Protein AF-A0A4R3JC96-F1 (afdb_monomer_lite)

Radius of gyration: 15.09 Å; chains: 1; bounding box: 32×18×38 Å

Sequence (52 aa):
MIDPCETGMLFVRCKDGVSHRPDESISAVDAAAAIDVIGTFIETFDAAAFRR

Secondary structure (DSSP, 8-state):
-PPP--------PPGGG--SSTT----HHHHHHHHHHHHHHHHH--HHHH--

Structure (mmCIF, N/CA/C/O backbone):
data_AF-A0A4R3JC96-F1
#
_entry.id   AF-A0A4R3JC96-F1
#
loop_
_atom_site.group_PDB
_atom_site.id
_atom_site.type_symbol
_atom_site.label_atom_id
_atom_site.label_alt_id
_atom_site.label_comp_id
_atom_site.label_asym_id
_atom_site.label_entity_id
_atom_site.label_seq_id
_atom_site.pdbx_PDB_ins_code
_atom_site.Cartn_x
_atom_site.Cartn_y
_atom_site.Cartn_z
_atom_site.occupancy
_atom_site.B_iso_or_equiv
_atom_site.auth_seq_id
_atom_site.auth_comp_id
_atom_site.auth_asym_id
_atom_site.auth_atom_id
_atom_site.pdbx_PDB_model_num
ATOM 1 N N . MET A 1 1 ? 11.070 -9.321 25.062 1.00 63.97 1 MET A N 1
ATOM 2 C CA . MET A 1 1 ? 10.204 -10.352 24.450 1.00 63.97 1 MET A CA 1
ATOM 3 C C . MET A 1 1 ? 9.057 -9.588 23.808 1.00 63.97 1 MET A C 1
ATOM 5 O O . MET A 1 1 ? 8.541 -8.707 24.479 1.00 63.97 1 MET A O 1
ATOM 9 N N . ILE A 1 2 ? 8.777 -9.783 22.517 1.00 80.31 2 ILE A N 1
ATOM 10 C CA . ILE A 1 2 ? 7.668 -9.093 21.831 1.00 80.31 2 ILE A CA 1
ATOM 11 C C . ILE A 1 2 ? 6.355 -9.672 22.359 1.00 80.31 2 ILE A C 1
ATOM 13 O O . ILE A 1 2 ? 6.203 -10.893 22.360 1.00 80.31 2 ILE A O 1
ATOM 17 N N . ASP A 1 3 ? 5.451 -8.809 22.821 1.00 86.56 3 ASP A N 1
ATOM 18 C CA . ASP A 1 3 ? 4.076 -9.209 23.114 1.00 86.56 3 ASP A CA 1
ATOM 19 C C . ASP A 1 3 ? 3.361 -9.498 21.786 1.00 86.56 3 ASP A C 1
ATOM 21 O O . ASP A 1 3 ? 3.424 -8.664 20.875 1.00 86.56 3 ASP A O 1
ATOM 25 N N . PRO A 1 4 ? 2.714 -10.665 21.628 1.00 81.38 4 PRO A N 1
ATOM 26 C CA . PRO A 1 4 ? 1.944 -10.952 20.432 1.00 81.38 4 PRO A CA 1
ATOM 27 C C . PRO A 1 4 ? 0.744 -10.003 20.353 1.00 81.38 4 PRO A C 1
ATOM 29 O O . PRO A 1 4 ? -0.021 -9.862 21.306 1.00 81.38 4 PRO A O 1
ATOM 32 N N . CYS A 1 5 ? 0.568 -9.375 19.196 1.00 84.06 5 CYS A N 1
ATOM 33 C CA . CYS A 1 5 ? -0.591 -8.555 18.880 1.00 84.06 5 CYS A CA 1
ATOM 34 C C . CYS A 1 5 ? -1.267 -9.056 17.602 1.00 84.06 5 CYS A C 1
ATOM 36 O O . CYS A 1 5 ? -0.666 -9.749 16.774 1.00 84.06 5 CYS A O 1
ATOM 38 N N . GLU A 1 6 ? -2.535 -8.696 17.438 1.00 87.00 6 GLU A N 1
ATOM 39 C CA . GLU A 1 6 ? -3.261 -8.945 16.198 1.00 87.00 6 GLU A CA 1
ATOM 40 C C . GLU A 1 6 ? -2.553 -8.230 15.046 1.00 87.00 6 GLU A C 1
ATOM 42 O O . GLU A 1 6 ? -2.294 -7.029 15.099 1.00 87.00 6 GLU A O 1
ATOM 47 N N . THR A 1 7 ? -2.193 -8.994 14.018 1.00 88.50 7 THR A N 1
ATOM 48 C CA . THR A 1 7 ? -1.381 -8.511 12.901 1.00 88.50 7 THR A CA 1
ATOM 49 C C . THR A 1 7 ? -2.013 -8.950 11.587 1.00 88.50 7 THR A C 1
ATOM 51 O O . THR A 1 7 ? -2.449 -10.093 11.449 1.00 88.50 7 THR A O 1
ATOM 54 N N . GLY A 1 8 ? -2.034 -8.047 10.609 1.00 90.12 8 GLY A N 1
ATOM 55 C CA . GLY A 1 8 ? -2.434 -8.313 9.230 1.00 90.12 8 GLY A CA 1
ATOM 56 C C . GLY A 1 8 ? -1.389 -7.789 8.247 1.00 90.12 8 GLY A C 1
ATOM 57 O O . GLY A 1 8 ? -0.531 -6.986 8.610 1.00 90.12 8 GLY A O 1
ATOM 58 N N . MET A 1 9 ? -1.455 -8.246 6.998 1.00 96.12 9 MET A N 1
ATOM 59 C CA . MET A 1 9 ? -0.561 -7.806 5.925 1.00 96.12 9 MET A CA 1
ATOM 60 C C . MET A 1 9 ? -1.371 -7.311 4.729 1.00 96.12 9 MET A C 1
ATOM 62 O O . MET A 1 9 ? -2.396 -7.897 4.383 1.00 96.12 9 MET A O 1
ATOM 66 N N . LEU A 1 10 ? -0.877 -6.259 4.080 1.00 97.69 10 LEU A N 1
ATOM 67 C CA . LEU A 1 10 ? -1.393 -5.746 2.816 1.00 97.69 10 LEU A CA 1
ATOM 68 C C . LEU A 1 10 ? -0.356 -6.009 1.726 1.00 97.69 10 LEU A C 1
ATOM 70 O O . LEU A 1 10 ? 0.770 -5.524 1.817 1.00 97.69 10 LEU A O 1
ATOM 74 N N . PHE A 1 11 ? -0.738 -6.767 0.701 1.00 97.81 11 PHE A N 1
ATOM 75 C CA . PHE A 1 11 ? 0.110 -7.041 -0.458 1.00 97.81 11 PHE A CA 1
ATOM 76 C C . PHE A 1 11 ? -0.385 -6.306 -1.695 1.00 97.81 11 PHE A C 1
ATOM 78 O O . PHE A 1 11 ? -1.583 -6.101 -1.886 1.00 97.81 11 PHE A O 1
ATOM 85 N N . VAL A 1 12 ? 0.563 -5.976 -2.566 1.00 98.25 12 VAL A N 1
ATOM 86 C CA . VA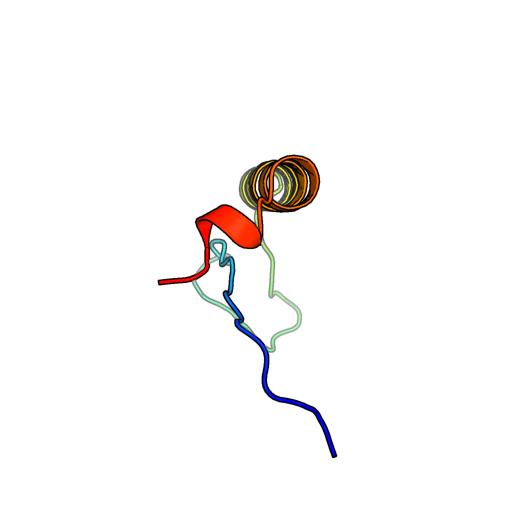L A 1 12 ? 0.314 -5.451 -3.907 1.00 98.25 12 VAL A CA 1
ATOM 87 C C . VAL A 1 12 ? 1.050 -6.291 -4.943 1.00 98.25 12 VAL A C 1
ATOM 89 O O . VAL A 1 12 ? 1.866 -7.149 -4.604 1.00 98.25 12 VAL A O 1
ATOM 92 N N . ARG A 1 13 ? 0.738 -6.079 -6.221 1.00 98.06 13 ARG A N 1
ATOM 93 C CA . ARG A 1 13 ? 1.378 -6.811 -7.316 1.00 98.06 13 ARG A CA 1
ATOM 94 C C . ARG A 1 13 ? 2.790 -6.281 -7.559 1.00 98.06 13 ARG A C 1
ATOM 96 O O . ARG A 1 13 ? 2.986 -5.075 -7.682 1.00 98.06 13 ARG A O 1
ATOM 103 N N . CYS A 1 14 ? 3.738 -7.197 -7.728 1.00 97.75 14 CYS A N 1
ATOM 104 C CA . CYS A 1 14 ? 5.059 -6.903 -8.280 1.00 97.75 14 CYS A CA 1
ATOM 105 C C . CYS A 1 14 ? 5.085 -7.231 -9.772 1.00 97.75 14 CYS A C 1
ATOM 107 O O . CYS A 1 14 ? 4.417 -8.169 -10.223 1.00 97.75 14 CYS A O 1
ATOM 109 N N . LYS A 1 15 ? 5.883 -6.485 -10.538 1.00 97.81 15 LYS A N 1
ATOM 110 C CA . LYS A 1 15 ? 6.119 -6.768 -11.955 1.00 97.81 15 LYS A CA 1
ATOM 111 C C . LYS A 1 15 ? 6.639 -8.202 -12.110 1.00 97.81 15 LYS A C 1
ATOM 113 O O . LYS A 1 15 ? 7.649 -8.564 -11.513 1.00 97.81 15 LYS A O 1
ATOM 118 N N . ASP A 1 16 ? 5.915 -9.011 -12.882 1.00 97.00 16 ASP A N 1
ATOM 119 C CA . ASP A 1 16 ? 6.230 -10.418 -13.172 1.00 97.00 16 ASP A CA 1
ATOM 120 C C . ASP A 1 16 ? 6.444 -11.311 -11.926 1.00 97.00 16 ASP A C 1
ATOM 122 O O . ASP A 1 16 ? 7.034 -12.385 -12.020 1.00 97.00 16 ASP A O 1
ATOM 126 N N . GLY A 1 1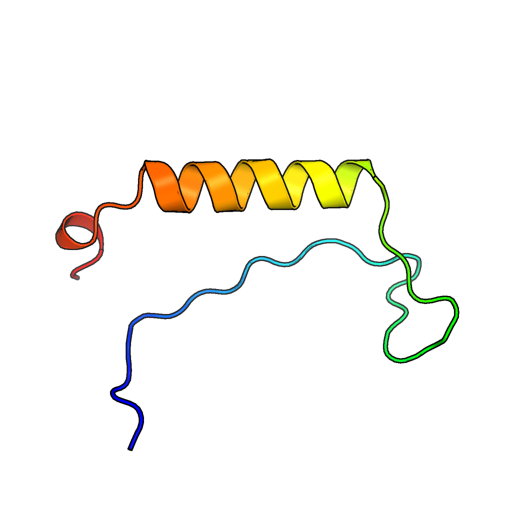7 ? 5.980 -10.883 -10.743 1.00 96.25 17 GLY A N 1
ATOM 127 C CA . GLY A 1 17 ? 6.210 -11.593 -9.478 1.00 96.25 17 GLY A CA 1
ATOM 128 C C . GLY A 1 17 ? 7.678 -11.640 -9.032 1.00 96.25 17 GLY A C 1
ATOM 129 O O . GLY A 1 17 ? 8.034 -12.468 -8.195 1.00 96.25 17 GLY A O 1
ATOM 130 N N . VAL A 1 18 ? 8.539 -10.784 -9.591 1.00 96.81 18 VAL A N 1
ATOM 131 C CA . VAL A 1 18 ? 9.964 -10.721 -9.246 1.00 96.81 18 VAL A CA 1
ATOM 132 C C . VAL A 1 18 ? 10.152 -10.125 -7.851 1.00 96.81 18 VAL A C 1
ATOM 134 O O . VAL A 1 18 ? 9.575 -9.086 -7.539 1.00 96.81 18 VAL A O 1
ATOM 137 N N . SER A 1 19 ? 11.006 -10.761 -7.045 1.00 96.25 19 SER A N 1
ATOM 138 C CA . SER A 1 19 ? 11.489 -10.232 -5.767 1.00 96.25 19 SER A CA 1
ATOM 139 C C . SER A 1 19 ? 12.951 -10.629 -5.512 1.00 96.25 19 SER A C 1
ATOM 141 O O . SER A 1 19 ? 13.451 -11.573 -6.132 1.00 96.25 19 SER A O 1
ATOM 143 N N . HIS A 1 20 ? 13.648 -9.903 -4.633 1.00 97.38 20 HIS A N 1
ATOM 144 C CA . HIS A 1 20 ? 15.072 -10.061 -4.299 1.00 97.38 20 HIS A CA 1
ATOM 145 C C . HIS A 1 20 ? 16.025 -9.876 -5.490 1.00 97.38 20 HIS A C 1
ATOM 147 O O . HIS A 1 20 ? 17.103 -10.476 -5.548 1.00 97.38 20 HIS A O 1
ATOM 153 N N . ARG A 1 21 ? 15.646 -9.032 -6.454 1.00 97.19 21 ARG A N 1
ATOM 154 C CA . ARG A 1 21 ? 16.454 -8.727 -7.643 1.00 97.19 21 ARG A CA 1
ATOM 155 C C . ARG A 1 21 ? 16.535 -7.219 -7.888 1.00 97.19 21 ARG A C 1
ATOM 157 O O . ARG A 1 21 ? 15.601 -6.510 -7.533 1.00 97.19 21 ARG A O 1
ATOM 164 N N . PRO A 1 22 ? 17.600 -6.713 -8.543 1.00 97.62 22 PRO A N 1
ATOM 165 C CA . PRO A 1 22 ? 17.735 -5.279 -8.818 1.00 97.62 22 PRO A CA 1
ATOM 166 C C . PRO A 1 22 ? 16.626 -4.681 -9.696 1.00 97.62 22 PRO A C 1
ATOM 168 O O . PRO A 1 22 ? 16.438 -3.470 -9.689 1.00 97.62 22 PRO A O 1
ATOM 171 N N . ASP A 1 23 ? 15.923 -5.509 -10.472 1.00 96.62 23 ASP A N 1
ATOM 172 C CA . ASP A 1 23 ? 14.806 -5.117 -11.335 1.00 96.62 23 ASP A CA 1
ATOM 173 C C . ASP A 1 23 ? 13.420 -5.282 -10.681 1.00 96.62 23 ASP A C 1
ATOM 175 O O . 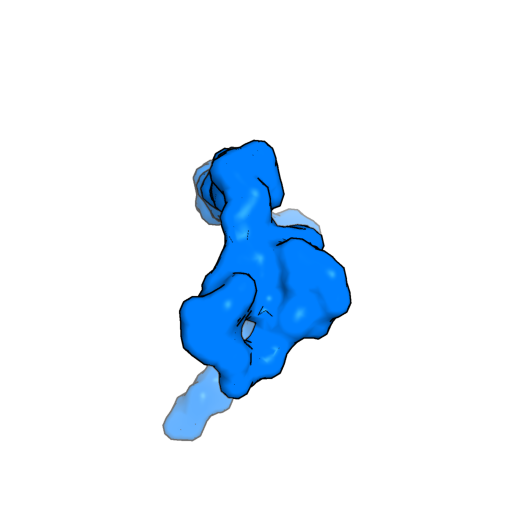ASP A 1 23 ? 12.396 -5.052 -11.334 1.00 96.62 23 ASP A O 1
ATOM 179 N N . GLU A 1 24 ? 13.372 -5.655 -9.399 1.00 98.12 24 GLU A N 1
ATOM 180 C CA . GLU A 1 24 ? 12.144 -5.677 -8.604 1.00 98.12 24 GLU A CA 1
ATOM 181 C C . GLU A 1 24 ? 11.479 -4.297 -8.606 1.00 98.12 24 GLU A C 1
ATOM 183 O O . GLU A 1 24 ? 12.093 -3.271 -8.309 1.00 98.12 24 GLU A O 1
ATOM 188 N N . SER A 1 25 ? 10.204 -4.266 -8.989 1.00 98.31 25 SER A N 1
ATOM 189 C CA . SER A 1 25 ? 9.435 -3.030 -9.102 1.00 98.31 25 SER A CA 1
ATOM 190 C C . SER A 1 25 ? 7.936 -3.289 -8.984 1.00 98.31 25 SER A C 1
ATOM 192 O O . SER A 1 25 ? 7.434 -4.368 -9.310 1.00 98.31 25 SER A O 1
ATOM 194 N N . ILE A 1 26 ? 7.216 -2.260 -8.543 1.00 98.56 26 ILE A N 1
ATOM 195 C CA . ILE A 1 26 ? 5.752 -2.189 -8.537 1.00 98.56 26 ILE A CA 1
ATOM 196 C C . ILE A 1 26 ? 5.299 -1.043 -9.444 1.00 98.56 26 ILE A C 1
ATOM 198 O O . ILE A 1 26 ? 6.082 -0.143 -9.760 1.00 98.56 26 ILE A O 1
ATOM 202 N N . SER A 1 27 ? 4.034 -1.055 -9.866 1.00 98.44 27 SER A N 1
ATOM 203 C CA . SER A 1 27 ? 3.474 0.073 -10.611 1.00 98.44 27 SER A CA 1
ATOM 204 C C . SER A 1 27 ? 3.120 1.239 -9.679 1.00 98.44 27 SER A C 1
ATOM 206 O O . SER A 1 27 ? 2.829 1.044 -8.499 1.00 98.44 27 SER A O 1
ATOM 208 N N . ALA A 1 28 ? 3.077 2.463 -10.215 1.00 98.62 28 ALA A N 1
ATOM 209 C CA . ALA A 1 28 ? 2.605 3.625 -9.455 1.00 98.62 28 ALA A CA 1
ATOM 210 C C . ALA A 1 28 ? 1.141 3.470 -8.994 1.00 98.62 28 ALA A C 1
ATOM 212 O O . ALA A 1 28 ? 0.775 3.961 -7.931 1.00 98.62 28 ALA A O 1
ATOM 213 N N . VAL A 1 29 ? 0.320 2.753 -9.770 1.00 98.56 29 VAL A N 1
ATOM 214 C CA . VAL A 1 29 ? -1.078 2.453 -9.426 1.00 98.56 29 VAL A CA 1
ATOM 215 C C . VAL A 1 29 ? -1.151 1.52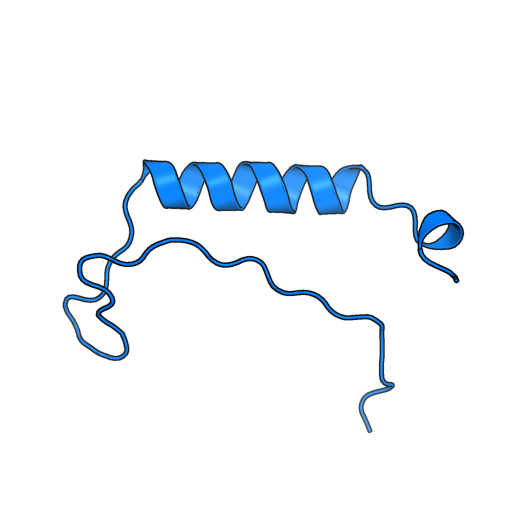3 -8.217 1.00 98.56 29 VAL A C 1
ATOM 217 O O . VAL A 1 29 ? -1.925 1.770 -7.298 1.00 98.56 29 VAL A O 1
ATOM 220 N N . ASP A 1 30 ? -0.322 0.478 -8.194 1.00 98.62 30 ASP A N 1
ATOM 221 C CA . ASP A 1 30 ? -0.236 -0.444 -7.060 1.00 98.62 30 ASP A CA 1
ATOM 222 C C . ASP A 1 30 ? 0.280 0.266 -5.801 1.00 98.62 30 ASP A C 1
ATOM 224 O O . ASP A 1 30 ? -0.250 0.046 -4.716 1.00 98.62 30 ASP A O 1
ATOM 228 N N . ALA A 1 31 ? 1.257 1.169 -5.946 1.00 98.50 31 ALA A N 1
ATOM 229 C CA . ALA A 1 31 ? 1.758 1.984 -4.840 1.00 98.50 31 ALA A CA 1
ATOM 230 C C . ALA A 1 31 ? 0.675 2.911 -4.258 1.00 98.50 31 ALA A C 1
ATOM 232 O O . ALA A 1 31 ? 0.498 2.952 -3.042 1.00 98.50 31 ALA A O 1
ATOM 233 N N . ALA A 1 32 ? -0.073 3.616 -5.115 1.00 98.69 32 ALA A N 1
ATOM 234 C CA . ALA A 1 32 ? -1.166 4.491 -4.690 1.00 98.69 32 ALA A CA 1
ATOM 235 C C . ALA A 1 32 ? -2.266 3.705 -3.964 1.00 98.69 32 ALA A C 1
ATOM 237 O O . ALA A 1 32 ? -2.658 4.074 -2.863 1.00 98.69 32 ALA A O 1
ATOM 238 N N . ALA A 1 33 ? -2.678 2.560 -4.518 1.00 98.56 33 ALA A N 1
ATOM 239 C CA . ALA A 1 33 ? -3.663 1.695 -3.876 1.00 98.56 33 ALA A CA 1
ATOM 240 C C . ALA A 1 33 ? -3.197 1.200 -2.495 1.00 98.56 33 ALA A C 1
ATOM 242 O O . ALA A 1 33 ? -4.001 1.133 -1.567 1.00 98.56 33 ALA A O 1
ATOM 243 N N . ALA A 1 34 ? -1.907 0.877 -2.337 1.00 98.62 34 ALA A N 1
ATOM 244 C CA . ALA A 1 34 ? -1.361 0.473 -1.042 1.00 98.62 34 ALA A CA 1
ATOM 245 C C . ALA A 1 34 ? -1.493 1.593 -0.004 1.00 98.62 34 ALA A C 1
ATOM 247 O O . ALA A 1 34 ? -1.928 1.338 1.118 1.00 98.62 34 ALA A O 1
ATOM 248 N N . ILE A 1 35 ? -1.129 2.819 -0.397 1.00 98.62 35 ILE A N 1
ATOM 249 C CA . ILE A 1 35 ? -1.182 4.016 0.449 1.00 98.62 35 ILE A CA 1
ATOM 250 C C . ILE A 1 35 ? -2.626 4.325 0.845 1.00 98.62 35 ILE A C 1
ATOM 252 O O . ILE A 1 35 ? -2.894 4.510 2.029 1.00 98.62 35 ILE A O 1
ATOM 256 N N . ASP A 1 36 ? -3.553 4.317 -0.112 1.00 98.62 36 ASP A N 1
ATOM 257 C CA . ASP A 1 36 ? -4.963 4.616 0.144 1.00 98.62 36 ASP A CA 1
ATOM 258 C C . ASP A 1 36 ? -5.576 3.609 1.125 1.00 98.62 36 ASP A C 1
ATOM 260 O O . ASP A 1 36 ? -6.239 3.992 2.092 1.00 98.62 36 ASP A O 1
ATOM 264 N N . VAL A 1 37 ? -5.322 2.312 0.916 1.00 98.50 37 VAL A N 1
ATOM 265 C CA . VAL A 1 37 ? -5.869 1.247 1.766 1.00 98.50 37 VAL A CA 1
ATOM 266 C C . VAL A 1 37 ? -5.267 1.292 3.165 1.00 98.50 37 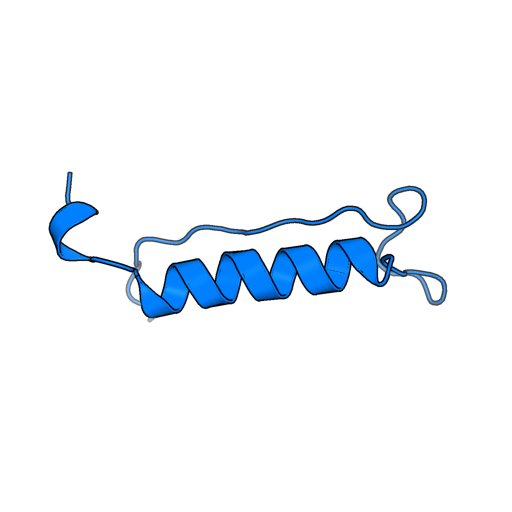VAL A C 1
ATOM 268 O O . VAL A 1 37 ? -6.016 1.258 4.142 1.00 98.50 37 VAL A O 1
ATOM 271 N N . ILE A 1 38 ? -3.937 1.373 3.293 1.00 98.12 38 ILE A N 1
ATOM 272 C CA . ILE A 1 38 ? -3.303 1.377 4.618 1.00 98.12 38 ILE A CA 1
ATOM 273 C C . ILE A 1 38 ? -3.582 2.678 5.374 1.00 98.12 38 ILE A C 1
ATOM 275 O O . ILE A 1 38 ? -3.794 2.636 6.583 1.00 98.12 38 ILE A O 1
ATOM 279 N N . GLY A 1 39 ? -3.641 3.812 4.671 1.00 98.12 39 GLY A N 1
ATOM 280 C CA . GLY A 1 39 ? -4.006 5.107 5.238 1.00 98.12 39 GLY A CA 1
ATOM 281 C C . GLY A 1 39 ? -5.424 5.080 5.791 1.00 98.12 39 GLY A C 1
ATOM 282 O O . GLY A 1 39 ? -5.620 5.320 6.979 1.00 98.12 39 GLY A O 1
ATOM 283 N N . THR A 1 40 ? -6.392 4.656 4.972 1.00 98.12 40 THR A N 1
ATOM 284 C CA . THR A 1 40 ? -7.789 4.507 5.409 1.00 98.12 40 THR A CA 1
ATOM 285 C C . THR A 1 40 ? -7.899 3.544 6.586 1.00 98.12 40 THR A C 1
ATOM 287 O O . THR A 1 40 ? -8.618 3.827 7.543 1.00 98.12 40 THR A O 1
ATOM 290 N N . PHE A 1 41 ? -7.186 2.412 6.547 1.00 95.62 41 PHE A N 1
ATOM 291 C CA . PHE A 1 41 ? -7.182 1.460 7.653 1.00 95.62 41 PHE A CA 1
ATOM 292 C C . PHE A 1 41 ? -6.713 2.134 8.941 1.00 95.62 41 PHE A C 1
ATOM 294 O O . PHE A 1 41 ? -7.444 2.100 9.916 1.00 95.62 41 PHE A O 1
ATOM 301 N N . ILE A 1 42 ? -5.558 2.802 8.941 1.00 95.06 42 ILE A N 1
ATOM 302 C CA . ILE A 1 42 ? -5.015 3.469 10.134 1.00 95.06 42 ILE A CA 1
ATOM 303 C C . ILE A 1 42 ? -5.963 4.556 10.658 1.00 95.06 42 ILE A C 1
ATOM 305 O O . ILE A 1 42 ? -6.163 4.656 11.866 1.00 95.06 42 ILE A O 1
ATOM 309 N N . GLU A 1 43 ? -6.553 5.356 9.771 1.00 97.12 43 GLU A N 1
ATOM 310 C CA . GLU A 1 43 ? -7.444 6.462 10.146 1.00 97.12 43 GLU A CA 1
ATOM 311 C C . GLU A 1 43 ? -8.785 5.992 10.713 1.00 97.12 43 GLU A C 1
ATOM 313 O O . GLU A 1 43 ? -9.375 6.666 11.557 1.00 97.12 43 GLU A O 1
ATOM 318 N N . THR A 1 44 ? -9.275 4.845 10.248 1.00 95.31 44 THR A N 1
ATOM 319 C CA . THR A 1 44 ? -10.608 4.333 10.595 1.00 95.31 44 THR A CA 1
ATOM 320 C C . THR A 1 44 ? -10.569 3.107 11.503 1.00 95.31 44 THR A C 1
ATOM 322 O O . THR A 1 44 ? -11.624 2.567 11.840 1.00 95.31 44 THR A O 1
ATOM 325 N N . PHE A 1 45 ? -9.379 2.654 11.911 1.00 92.44 45 PHE A N 1
ATOM 326 C CA . PHE A 1 45 ? -9.227 1.433 12.692 1.00 92.44 45 PHE A CA 1
ATOM 327 C C . PHE A 1 45 ? -9.881 1.567 14.068 1.00 92.44 45 PHE A C 1
ATOM 329 O O . PHE A 1 45 ? -9.456 2.360 14.909 1.00 92.44 45 PHE A O 1
ATOM 336 N N . ASP A 1 46 ? -10.875 0.717 14.316 1.00 91.25 46 ASP A N 1
ATOM 337 C CA . ASP A 1 46 ? -11.491 0.545 15.624 1.00 91.25 46 ASP A CA 1
ATOM 338 C C . ASP A 1 46 ? -11.062 -0.794 16.237 1.00 91.25 46 ASP A C 1
ATOM 340 O O . ASP A 1 46 ? -11.582 -1.864 15.907 1.00 91.25 46 ASP A O 1
ATOM 344 N N . ALA A 1 47 ? -10.116 -0.725 17.174 1.00 83.25 47 ALA A N 1
ATOM 345 C CA . ALA A 1 47 ? -9.639 -1.891 17.911 1.00 83.25 47 ALA A CA 1
ATOM 346 C C . ALA A 1 47 ? -10.740 -2.556 18.757 1.00 83.25 47 ALA A C 1
ATOM 348 O O . ALA A 1 47 ? -10.671 -3.757 19.022 1.00 83.25 47 ALA A O 1
ATOM 349 N N . ALA A 1 48 ? -11.763 -1.812 19.193 1.00 83.56 48 ALA A N 1
ATOM 350 C CA . ALA A 1 48 ? -12.876 -2.382 19.947 1.00 83.56 48 ALA A CA 1
ATOM 351 C C . ALA A 1 48 ? -13.792 -3.218 19.045 1.00 83.56 48 ALA A C 1
ATOM 353 O O . ALA A 1 48 ? -14.267 -4.266 19.479 1.00 83.56 48 ALA A O 1
ATOM 354 N N . ALA A 1 49 ? -13.975 -2.808 17.786 1.00 79.75 49 ALA A N 1
ATOM 355 C CA . ALA A 1 49 ? -14.690 -3.588 16.776 1.00 79.75 49 ALA A CA 1
ATOM 356 C C . ALA A 1 49 ? -13.928 -4.850 16.330 1.00 79.75 49 ALA A C 1
ATOM 358 O O . ALA A 1 49 ? -14.533 -5.772 15.780 1.00 79.75 49 ALA A O 1
ATOM 359 N N . PHE A 1 50 ? -12.611 -4.899 16.553 1.00 73.31 50 PHE A N 1
ATOM 360 C CA . PHE A 1 50 ? -11.760 -6.012 16.131 1.00 73.31 50 PHE A CA 1
ATOM 361 C C . PHE A 1 50 ? -11.691 -7.163 17.153 1.00 73.31 50 PHE A C 1
ATOM 363 O O . PHE A 1 50 ? -11.414 -8.300 16.774 1.00 73.31 50 PHE A O 1
ATOM 370 N N . ARG A 1 51 ? -12.030 -6.911 18.426 1.00 68.12 51 ARG A N 1
ATOM 371 C CA . ARG A 1 51 ? -12.101 -7.943 19.474 1.00 68.12 51 ARG A CA 1
ATOM 372 C C . ARG A 1 51 ? -13.271 -8.904 19.223 1.00 68.12 51 ARG A C 1
ATOM 374 O O . ARG A 1 51 ? -14.417 -8.569 19.525 1.00 68.12 51 ARG A O 1
ATOM 381 N N . ARG A 1 52 ? -12.980 -10.093 18.691 1.00 60.56 52 ARG A N 1
ATOM 382 C CA . ARG A 1 52 ? -13.893 -11.252 18.707 1.00 60.56 52 ARG A CA 1
ATOM 383 C C . ARG A 1 52 ? -13.643 -12.144 19.912 1.00 60.56 52 ARG A C 1
ATOM 385 O O . ARG A 1 52 ? -12.463 -12.297 20.292 1.00 60.56 52 ARG A O 1
#

pLDDT: mean 92.49, std 9.35, range [60.56, 98.69]

Foldseek 3Di:
DDDDDDDDDDDFDWDVNDDPDPPIDDDPVRVVVVCVVVVCCVVVPDPVVVDD

Organism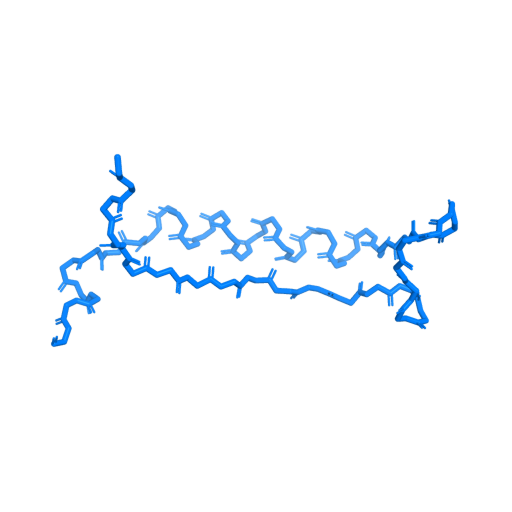: NCBI:txid1773489